Protein AF-A0A6B2GAV0-F1 (afdb_monomer)

Mean predicted aligned error: 5.63 Å

Radius of gyration: 17.46 Å; Cα contacts (8 Å, |Δi|>4): 126; chains: 1; bounding box: 41×34×48 Å

pLDDT: mean 88.47, std 9.04, range [43.38, 97.06]

Sequence (116 aa):
IRLHVSFSNYTSISMPSENIENPYLTRDYSNSPLKRYKRLGSKNYRHIYPPTNVLHVSNISHDMTINDVKDLFTKVARVAVEKVENLRDIKGQVFVVMKSLTEAIYGIMVCVIDFL

Structure (mmCIF, N/CA/C/O backbone):
data_AF-A0A6B2GAV0-F1
#
_entry.id   AF-A0A6B2GAV0-F1
#
loop_
_atom_site.group_PDB
_atom_site.id
_atom_site.type_symbol
_atom_site.label_atom_id
_atom_site.label_alt_id
_atom_site.label_comp_id
_atom_site.label_asym_id
_atom_site.label_entity_id
_atom_site.label_seq_id
_atom_site.pdbx_PDB_ins_code
_atom_site.Cartn_x
_atom_site.Cartn_y
_atom_site.Cartn_z
_atom_site.occupancy
_atom_site.B_iso_or_equiv
_atom_site.auth_seq_id
_atom_site.auth_comp_id
_atom_site.auth_asym_id
_atom_site.auth_atom_id
_atom_site.pdbx_PDB_model_num
ATOM 1 N N . ILE A 1 1 ? -4.447 9.996 -10.179 1.00 57.31 1 ILE A N 1
ATOM 2 C CA . ILE A 1 1 ? -3.420 9.432 -11.090 1.00 57.31 1 ILE A CA 1
ATOM 3 C C . ILE A 1 1 ? -4.133 8.677 -12.197 1.00 57.31 1 ILE A C 1
ATOM 5 O O . ILE A 1 1 ? -5.010 7.884 -11.881 1.00 57.31 1 ILE A O 1
ATOM 9 N N . ARG A 1 2 ? -3.783 8.904 -13.464 1.00 75.19 2 ARG A N 1
ATOM 10 C CA . ARG A 1 2 ? -4.229 8.049 -14.569 1.00 75.19 2 ARG A CA 1
ATOM 11 C C . ARG A 1 2 ? -2.999 7.329 -15.106 1.00 75.19 2 ARG A C 1
ATOM 13 O O . ARG A 1 2 ? -2.156 7.956 -15.734 1.00 75.19 2 ARG A O 1
ATOM 20 N N . LEU A 1 3 ? -2.872 6.046 -14.779 1.00 83.94 3 LEU A N 1
ATOM 21 C CA . LEU A 1 3 ? -1.803 5.194 -15.290 1.00 83.94 3 LEU A CA 1
ATOM 22 C C . LEU A 1 3 ? -2.296 4.544 -16.585 1.00 83.94 3 LEU A C 1
ATOM 24 O O . LEU A 1 3 ? -3.402 4.004 -16.613 1.00 83.94 3 LEU A O 1
ATOM 28 N N . HIS A 1 4 ? -1.499 4.604 -17.646 1.00 93.44 4 HIS A N 1
ATOM 29 C CA . HIS A 1 4 ? -1.755 3.839 -18.861 1.00 93.44 4 HIS A CA 1
ATOM 30 C C . HIS A 1 4 ? -0.885 2.584 -18.836 1.00 93.44 4 HIS A C 1
ATOM 32 O O . HIS A 1 4 ? 0.326 2.681 -18.652 1.00 93.44 4 HIS A O 1
ATOM 38 N N . VAL A 1 5 ? -1.502 1.416 -19.004 1.00 93.19 5 VAL A N 1
ATOM 39 C CA . VAL A 1 5 ? -0.819 0.119 -18.965 1.00 93.19 5 VAL A CA 1
ATOM 40 C C . VAL A 1 5 ? -1.137 -0.629 -20.249 1.00 93.19 5 VAL A C 1
ATOM 42 O O . VAL A 1 5 ? -2.302 -0.781 -20.607 1.00 93.1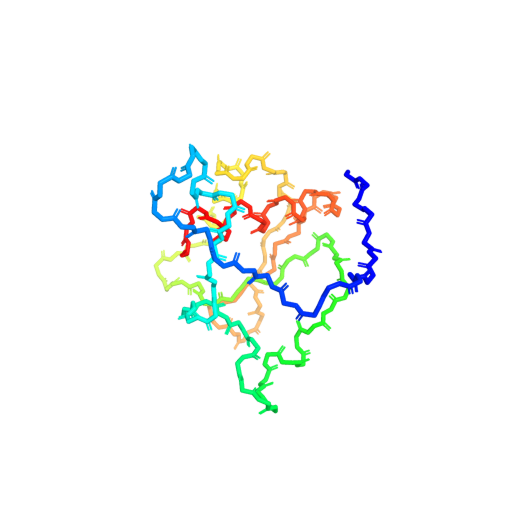9 5 VAL A O 1
ATOM 45 N N . SER A 1 6 ? -0.100 -1.101 -20.932 1.00 96.75 6 SER A N 1
ATOM 46 C CA . SER A 1 6 ? -0.202 -1.903 -22.151 1.00 96.75 6 SER A CA 1
ATOM 47 C C . SER A 1 6 ? 0.856 -2.999 -22.150 1.00 96.75 6 SER A C 1
ATOM 49 O O . SER A 1 6 ? 1.879 -2.883 -21.473 1.00 96.75 6 SER A O 1
ATOM 51 N N . PHE A 1 7 ? 0.625 -4.061 -22.923 1.00 96.94 7 PHE A N 1
ATOM 52 C CA . PHE A 1 7 ? 1.653 -5.073 -23.146 1.00 96.94 7 PHE A CA 1
ATOM 53 C C . PHE A 1 7 ? 2.872 -4.449 -23.832 1.00 96.94 7 PHE A C 1
ATOM 55 O O . PHE A 1 7 ? 2.739 -3.605 -24.719 1.00 96.94 7 PHE A O 1
ATOM 62 N N . SER A 1 8 ? 4.058 -4.858 -23.389 1.00 96.00 8 SER A N 1
ATOM 63 C CA . SER A 1 8 ? 5.316 -4.482 -24.027 1.00 96.00 8 SER A CA 1
ATOM 64 C C . SER A 1 8 ? 5.507 -5.282 -25.314 1.00 96.00 8 SER A C 1
ATOM 66 O O . SER A 1 8 ? 5.169 -6.463 -25.364 1.00 96.00 8 SER A O 1
ATOM 68 N N . ASN A 1 9 ? 6.123 -4.662 -26.321 1.00 97.06 9 ASN A N 1
ATOM 69 C CA . ASN A 1 9 ? 6.604 -5.368 -27.513 1.00 97.06 9 ASN A CA 1
ATOM 70 C C . ASN A 1 9 ? 7.915 -6.137 -27.254 1.00 97.06 9 ASN A C 1
ATOM 72 O O . ASN A 1 9 ? 8.328 -6.946 -28.078 1.00 97.06 9 ASN A O 1
ATOM 76 N N . TYR A 1 10 ? 8.576 -5.885 -26.119 1.00 95.75 10 TYR A N 1
ATOM 77 C CA . TYR A 1 10 ? 9.815 -6.542 -25.705 1.00 95.75 10 TYR A CA 1
ATOM 78 C C . TYR A 1 10 ? 9.540 -7.578 -24.616 1.00 95.75 10 TYR A C 1
ATOM 80 O O . TYR A 1 10 ? 8.829 -7.294 -23.650 1.00 95.75 10 TYR A O 1
ATOM 88 N N . THR A 1 11 ? 10.152 -8.755 -24.741 1.00 95.62 11 THR A N 1
ATOM 89 C CA . THR A 1 11 ? 9.984 -9.881 -23.807 1.00 95.62 11 THR A CA 1
ATOM 90 C C . THR A 1 11 ? 10.894 -9.809 -22.580 1.00 95.62 11 THR A C 1
ATOM 92 O O . THR A 1 11 ? 10.657 -10.521 -21.607 1.00 95.62 11 THR A O 1
ATOM 95 N N . SER A 1 12 ? 11.937 -8.975 -22.608 1.00 93.56 12 SER A N 1
ATOM 96 C CA . SER A 1 12 ? 12.917 -8.828 -21.526 1.00 93.56 12 SER A CA 1
ATOM 97 C C . SER A 1 12 ? 13.449 -7.399 -21.428 1.00 93.56 12 SER A C 1
ATOM 99 O O . SER A 1 12 ? 13.469 -6.668 -22.416 1.00 93.56 12 SER A O 1
ATOM 101 N N . ILE A 1 13 ? 13.918 -7.027 -20.236 1.00 92.50 13 ILE A N 1
ATOM 102 C CA . ILE A 1 13 ? 14.603 -5.759 -19.958 1.00 92.50 13 ILE A CA 1
ATOM 103 C C . ILE A 1 13 ? 16.076 -6.085 -19.693 1.00 92.50 13 ILE A C 1
ATOM 105 O O . ILE A 1 13 ? 16.369 -6.918 -18.837 1.00 92.50 13 ILE A O 1
ATOM 109 N N . SER A 1 14 ? 16.991 -5.460 -20.434 1.00 90.62 14 SER A N 1
ATOM 110 C CA . SER A 1 14 ? 18.436 -5.653 -20.258 1.00 90.62 14 SER A CA 1
ATOM 111 C C . SER A 1 14 ? 18.972 -4.783 -19.127 1.00 90.62 14 SER A C 1
ATOM 113 O O . SER A 1 14 ? 18.565 -3.630 -18.985 1.00 90.62 14 SER A O 1
ATOM 115 N N . MET A 1 15 ? 19.919 -5.314 -18.352 1.00 90.94 15 MET A N 1
ATOM 116 C CA . MET A 1 15 ? 20.601 -4.522 -17.331 1.00 90.94 15 MET A CA 1
ATOM 117 C C . MET A 1 15 ? 21.589 -3.537 -17.975 1.00 90.94 15 MET A C 1
ATOM 119 O O . MET A 1 15 ? 22.268 -3.903 -18.940 1.00 90.94 15 MET A O 1
ATOM 123 N N . PRO A 1 16 ? 21.677 -2.298 -17.462 1.00 88.38 16 PRO A N 1
ATOM 124 C CA . PRO A 1 16 ? 22.631 -1.311 -17.939 1.00 88.38 16 PRO A CA 1
ATOM 125 C C . PRO A 1 16 ? 24.067 -1.781 -17.693 1.00 88.38 16 PRO A C 1
ATOM 127 O O . PRO A 1 16 ? 24.362 -2.428 -16.689 1.00 88.38 16 PRO A O 1
ATOM 130 N N . SER A 1 17 ? 24.972 -1.421 -18.602 1.00 84.00 17 SER A N 1
ATOM 131 C CA . SER A 1 17 ? 26.412 -1.540 -18.367 1.00 84.00 17 SER A CA 1
ATOM 132 C C . SER A 1 17 ? 26.856 -0.568 -17.267 1.00 84.00 17 SER A C 1
ATOM 134 O O . SER A 1 17 ? 26.228 0.472 -17.069 1.00 84.00 17 SER A O 1
ATOM 136 N N . GLU A 1 18 ? 27.964 -0.868 -16.586 1.00 77.31 18 GLU A N 1
ATOM 137 C CA . GLU A 1 18 ? 28.449 -0.096 -15.424 1.00 77.31 18 GLU A CA 1
ATOM 138 C C . GLU A 1 18 ? 28.742 1.391 -15.724 1.00 77.31 18 GLU A C 1
ATOM 140 O O . GLU A 1 18 ? 28.717 2.215 -14.817 1.00 77.31 18 GLU A O 1
ATOM 145 N N . ASN A 1 19 ? 28.944 1.757 -16.996 1.00 77.25 19 ASN A N 1
ATOM 146 C CA . ASN A 1 19 ? 29.358 3.099 -17.430 1.00 77.25 19 ASN A CA 1
ATOM 147 C C . ASN A 1 19 ? 28.209 4.016 -17.907 1.00 77.25 19 ASN A C 1
ATOM 149 O O . ASN A 1 19 ? 28.453 4.963 -18.652 1.00 77.25 19 ASN A O 1
ATOM 153 N N . ILE A 1 20 ? 26.953 3.734 -17.552 1.00 83.62 20 ILE A N 1
ATOM 154 C CA . ILE A 1 20 ? 25.803 4.561 -17.963 1.00 83.62 20 ILE A CA 1
ATOM 155 C C . ILE A 1 20 ? 25.534 5.647 -16.915 1.00 83.62 20 ILE A C 1
ATOM 157 O O . ILE A 1 20 ? 25.543 5.362 -15.725 1.00 83.62 20 ILE A O 1
ATOM 161 N N . GLU A 1 21 ? 25.223 6.875 -17.348 1.00 78.50 21 GLU A N 1
ATOM 162 C CA . GLU A 1 21 ? 24.984 8.035 -16.463 1.00 78.50 21 GLU A CA 1
ATOM 163 C C . GLU A 1 21 ? 23.827 7.847 -15.460 1.00 78.50 21 GLU A C 1
ATOM 165 O O . GLU A 1 21 ? 23.764 8.540 -14.449 1.00 78.50 21 GLU A O 1
ATOM 170 N N . ASN A 1 22 ? 22.912 6.901 -15.703 1.00 81.06 22 ASN A N 1
ATOM 171 C CA . ASN A 1 22 ? 21.705 6.700 -14.897 1.00 81.06 22 ASN A CA 1
ATOM 172 C C . ASN A 1 22 ? 21.442 5.216 -14.565 1.00 81.06 22 ASN A C 1
ATOM 174 O O . ASN A 1 22 ? 20.407 4.665 -14.959 1.00 81.06 22 ASN A O 1
ATOM 178 N N . PRO A 1 23 ? 22.335 4.544 -13.814 1.00 80.38 23 PRO A N 1
ATOM 179 C CA . PRO A 1 23 ? 22.213 3.111 -13.533 1.00 80.38 23 PRO A CA 1
ATOM 180 C C . PRO A 1 23 ? 20.992 2.778 -12.656 1.00 80.38 23 PRO A C 1
ATOM 182 O O . PRO A 1 23 ? 20.532 1.643 -12.634 1.00 80.38 23 PRO A O 1
ATOM 185 N N . TYR A 1 24 ? 20.420 3.769 -11.964 1.00 83.75 24 TYR A N 1
ATOM 186 C CA . TYR A 1 24 ? 19.270 3.614 -11.067 1.00 83.75 24 TYR A CA 1
ATOM 187 C C . TYR A 1 24 ? 17.915 3.497 -11.786 1.00 83.75 24 TYR A C 1
ATOM 189 O O . TYR A 1 24 ? 16.928 3.125 -11.151 1.00 83.75 24 TYR A O 1
ATOM 197 N N . LEU A 1 25 ? 17.842 3.797 -13.091 1.00 89.00 25 LEU A N 1
ATOM 198 C CA . LEU A 1 25 ? 16.593 3.714 -13.863 1.00 89.00 25 LEU A CA 1
ATOM 199 C C . LEU A 1 25 ? 16.175 2.273 -14.180 1.00 89.00 25 LEU A C 1
ATOM 201 O O . LEU A 1 25 ? 15.013 2.025 -14.492 1.00 89.00 25 LEU A O 1
ATOM 205 N N . THR A 1 26 ? 17.107 1.321 -14.094 1.00 90.75 26 THR A N 1
ATOM 206 C CA . THR A 1 26 ? 16.828 -0.108 -14.258 1.00 90.75 26 THR A CA 1
ATOM 207 C C . THR A 1 26 ? 17.262 -0.842 -13.003 1.00 90.75 26 THR A C 1
ATOM 209 O O . THR A 1 26 ? 18.416 -0.759 -12.594 1.00 90.75 26 THR A O 1
ATOM 212 N N . ARG A 1 27 ? 16.341 -1.581 -12.385 1.00 88.88 27 ARG A N 1
ATOM 213 C CA . ARG A 1 27 ? 16.621 -2.318 -11.153 1.00 88.88 27 ARG A CA 1
ATOM 214 C C . ARG A 1 27 ? 16.060 -3.730 -11.239 1.00 88.88 27 ARG A C 1
ATOM 216 O O . ARG A 1 27 ? 14.889 -3.912 -11.568 1.00 88.88 27 ARG A O 1
ATOM 223 N N . ASP A 1 28 ? 16.891 -4.715 -10.909 1.00 89.88 28 ASP A N 1
ATOM 224 C CA . ASP A 1 28 ? 16.476 -6.114 -10.832 1.00 89.88 28 ASP A CA 1
ATOM 225 C C . ASP A 1 28 ? 15.894 -6.435 -9.447 1.00 89.88 28 ASP A C 1
ATOM 227 O O . ASP A 1 28 ? 16.578 -6.371 -8.427 1.00 89.88 28 ASP A O 1
ATOM 231 N N . TYR A 1 29 ? 14.613 -6.805 -9.422 1.00 90.06 29 TYR A N 1
ATOM 23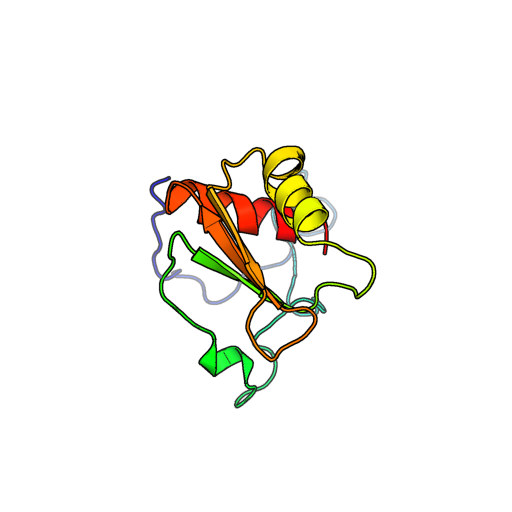2 C CA . TYR A 1 29 ? 13.899 -7.246 -8.220 1.00 90.06 29 TYR A CA 1
ATOM 233 C C . TYR A 1 29 ? 13.587 -8.752 -8.230 1.00 90.06 29 TYR A C 1
ATOM 235 O O . TYR A 1 29 ? 12.830 -9.232 -7.381 1.00 90.06 29 TYR A O 1
ATOM 243 N N . SER A 1 30 ? 14.151 -9.527 -9.164 1.00 89.38 30 SER A N 1
ATOM 244 C CA . SER A 1 30 ? 13.860 -10.960 -9.339 1.00 89.38 30 SER A CA 1
ATOM 245 C C . SER A 1 30 ? 14.134 -11.780 -8.077 1.00 89.38 30 SER A C 1
ATOM 247 O O . SER A 1 30 ? 13.387 -12.718 -7.774 1.00 89.38 30 SER A O 1
ATOM 249 N N . ASN A 1 31 ? 15.148 -11.372 -7.309 1.00 88.50 31 ASN A N 1
ATOM 250 C CA . ASN A 1 31 ? 15.565 -11.994 -6.052 1.00 88.50 31 ASN A CA 1
ATOM 251 C C . ASN A 1 31 ? 15.051 -11.273 -4.795 1.00 88.50 31 ASN A C 1
ATOM 253 O O . ASN A 1 31 ? 15.454 -11.633 -3.691 1.00 88.50 31 ASN A O 1
ATOM 257 N N . SER A 1 32 ? 14.158 -10.286 -4.934 1.00 88.81 32 SER A N 1
ATOM 258 C CA . SER A 1 32 ? 13.639 -9.543 -3.782 1.00 88.81 32 SER A CA 1
ATOM 259 C C . SER A 1 32 ? 12.949 -10.481 -2.775 1.00 88.81 32 SER A C 1
ATOM 261 O O . SER A 1 32 ? 12.067 -11.259 -3.169 1.00 88.81 32 SER A O 1
ATOM 263 N N . PRO A 1 33 ? 13.287 -10.397 -1.471 1.00 84.62 33 PRO A N 1
ATOM 264 C CA . PRO A 1 33 ? 12.615 -11.177 -0.431 1.00 84.62 33 PRO A CA 1
ATOM 265 C C . PRO A 1 33 ? 11.145 -10.766 -0.260 1.00 84.62 33 PRO A C 1
ATOM 267 O O . PRO A 1 33 ? 10.338 -11.558 0.222 1.00 84.62 33 PRO A O 1
ATOM 270 N N . LEU A 1 34 ? 10.773 -9.568 -0.724 1.00 84.94 34 LEU A N 1
ATOM 271 C CA . LEU A 1 34 ? 9.421 -9.013 -0.630 1.00 84.94 34 LEU A CA 1
ATOM 272 C C . LEU A 1 34 ? 8.479 -9.503 -1.749 1.00 84.94 34 LEU A C 1
ATOM 274 O O . LEU A 1 34 ? 7.299 -9.146 -1.786 1.00 84.94 34 LEU A O 1
ATOM 278 N N . LYS A 1 35 ? 8.953 -10.350 -2.676 1.00 86.31 35 LYS A N 1
ATOM 279 C CA . LYS A 1 35 ? 8.130 -10.888 -3.770 1.00 86.31 35 LYS A CA 1
ATOM 280 C C . LYS A 1 35 ? 7.021 -11.806 -3.238 1.00 86.31 35 LYS A C 1
ATOM 282 O O . LYS A 1 35 ? 7.257 -12.964 -2.893 1.00 86.31 35 LYS A O 1
ATOM 287 N N . ARG A 1 36 ? 5.767 -11.338 -3.276 1.00 87.06 36 ARG A N 1
ATOM 288 C CA . ARG A 1 36 ? 4.606 -12.079 -2.736 1.00 87.06 36 ARG A CA 1
ATOM 289 C C . ARG A 1 36 ? 4.168 -13.291 -3.574 1.00 87.06 36 ARG A C 1
ATOM 291 O O . ARG A 1 36 ? 3.552 -14.202 -3.032 1.00 87.06 36 ARG A O 1
ATOM 298 N N . TYR A 1 37 ? 4.523 -13.368 -4.858 1.00 87.25 37 TYR A N 1
ATOM 299 C CA . TYR A 1 37 ? 4.012 -14.394 -5.788 1.00 87.25 37 TYR A CA 1
ATOM 300 C C . TYR A 1 37 ? 5.097 -15.347 -6.317 1.00 87.25 37 TYR A C 1
ATOM 302 O O . TYR A 1 37 ? 5.100 -15.718 -7.486 1.00 87.25 37 TYR A O 1
ATOM 310 N N . LYS A 1 38 ? 6.053 -15.750 -5.468 1.00 84.44 38 LYS A N 1
ATOM 311 C CA . LYS A 1 38 ? 7.170 -16.629 -5.874 1.00 84.44 38 LYS A CA 1
ATOM 312 C C . LYS A 1 38 ? 6.769 -18.098 -6.070 1.00 84.44 38 LYS A C 1
ATOM 314 O O . LYS A 1 38 ? 7.324 -18.765 -6.934 1.00 84.44 38 LYS A O 1
ATOM 319 N N . ARG A 1 39 ? 5.843 -18.617 -5.256 1.00 85.31 39 ARG A N 1
ATOM 320 C CA . ARG A 1 39 ? 5.463 -20.042 -5.241 1.00 85.31 39 ARG A CA 1
ATOM 321 C C . ARG A 1 39 ? 4.045 -20.228 -5.771 1.00 85.31 39 ARG A C 1
ATOM 323 O O . ARG A 1 39 ? 3.105 -19.704 -5.165 1.00 85.31 39 ARG A O 1
ATOM 330 N N . LEU A 1 40 ? 3.897 -20.976 -6.865 1.00 84.50 40 LEU A N 1
ATOM 331 C CA . LEU A 1 40 ? 2.590 -21.396 -7.383 1.00 84.50 40 LEU A CA 1
ATOM 332 C C . LEU A 1 40 ? 1.789 -22.103 -6.278 1.00 84.50 40 LEU A C 1
ATOM 334 O O . LEU A 1 40 ? 2.355 -22.823 -5.457 1.00 84.50 40 LEU A O 1
ATOM 338 N N . GLY A 1 41 ? 0.485 -21.836 -6.206 1.00 84.25 41 GLY A N 1
ATOM 339 C CA . GLY A 1 41 ? -0.395 -22.395 -5.171 1.00 84.25 41 GLY A CA 1
ATOM 340 C C . GLY A 1 41 ? -0.229 -21.795 -3.765 1.00 84.25 41 GLY A C 1
ATOM 341 O O . GLY A 1 41 ? -0.953 -22.191 -2.851 1.00 84.25 41 GLY A O 1
ATOM 342 N N . SER A 1 42 ? 0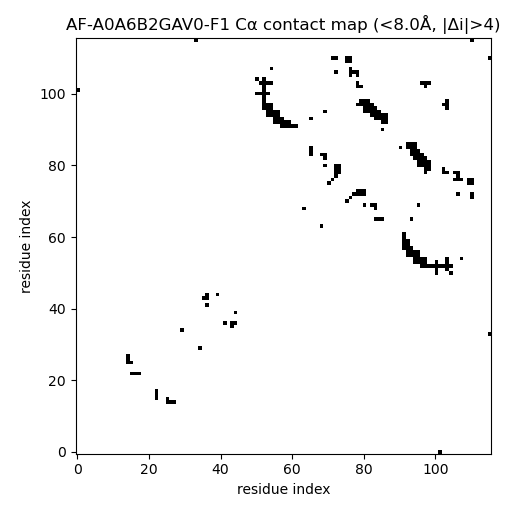.675 -20.826 -3.560 1.00 89.50 42 SER A N 1
ATOM 343 C CA . SER A 1 42 ? 0.759 -20.111 -2.279 1.00 89.50 42 SER A CA 1
ATOM 344 C C . SER A 1 42 ? -0.536 -19.351 -1.971 1.00 89.50 42 SER A C 1
ATOM 346 O O . SER A 1 42 ? -1.204 -18.832 -2.868 1.00 89.50 42 SER A O 1
ATOM 348 N N . LYS A 1 43 ? -0.872 -19.234 -0.678 1.00 87.06 43 LYS A N 1
ATOM 349 C CA . LYS A 1 43 ? -2.083 -18.528 -0.217 1.00 87.06 43 LYS A CA 1
ATOM 350 C C . LYS A 1 43 ? -2.156 -17.079 -0.715 1.00 87.06 43 LYS A C 1
ATOM 352 O O . LYS A 1 43 ? -3.254 -16.575 -0.901 1.00 87.06 43 LYS A O 1
ATOM 357 N N . ASN A 1 44 ? -1.016 -16.452 -1.014 1.00 86.81 44 ASN A N 1
ATOM 358 C CA . ASN A 1 44 ? -0.946 -15.087 -1.535 1.00 86.81 44 ASN A CA 1
ATOM 359 C C . ASN A 1 44 ? -1.741 -14.903 -2.834 1.00 86.81 44 ASN A C 1
ATOM 361 O O . ASN A 1 44 ? -2.351 -13.856 -3.007 1.00 86.81 44 ASN A O 1
ATOM 365 N N . TYR A 1 45 ? -1.816 -15.917 -3.707 1.00 88.75 45 TYR A N 1
ATOM 366 C CA . TYR A 1 45 ? -2.620 -15.842 -4.937 1.00 88.75 45 TYR A CA 1
ATOM 367 C C . TYR A 1 45 ? -4.123 -15.701 -4.673 1.00 88.75 45 TYR A C 1
ATOM 369 O O . TYR A 1 45 ? -4.845 -15.187 -5.518 1.00 88.75 45 TYR A O 1
ATOM 377 N N . ARG A 1 46 ? -4.599 -16.120 -3.494 1.00 88.56 46 ARG A N 1
ATOM 378 C CA . ARG A 1 46 ? -5.994 -15.919 -3.078 1.00 88.56 46 ARG A CA 1
ATOM 379 C C . ARG A 1 46 ? -6.255 -14.498 -2.579 1.00 88.56 46 ARG A C 1
ATOM 381 O O . ARG A 1 46 ? -7.409 -14.150 -2.378 1.00 88.56 46 ARG A O 1
ATOM 388 N N . HIS A 1 47 ? -5.206 -13.700 -2.369 1.00 87.50 47 HIS A N 1
ATOM 389 C CA . HIS A 1 47 ? -5.284 -12.339 -1.838 1.00 87.50 47 HIS A CA 1
ATOM 390 C C . HIS A 1 47 ? -5.073 -11.268 -2.926 1.00 87.50 47 HIS A C 1
ATOM 392 O O . HIS A 1 47 ? -4.621 -10.161 -2.633 1.00 87.50 47 HIS A O 1
ATOM 398 N N . ILE A 1 48 ? -5.362 -11.603 -4.188 1.00 90.50 48 ILE A N 1
ATOM 399 C CA . ILE A 1 48 ? -5.369 -10.652 -5.304 1.00 90.50 48 ILE A CA 1
ATOM 400 C C . ILE A 1 48 ? -6.788 -10.096 -5.421 1.00 90.50 48 ILE A C 1
ATOM 402 O O . ILE A 1 48 ? -7.709 -10.813 -5.807 1.00 90.50 48 ILE A O 1
ATOM 406 N N . TYR A 1 49 ? -6.948 -8.819 -5.088 1.00 91.81 49 TYR A N 1
ATOM 407 C CA . TYR A 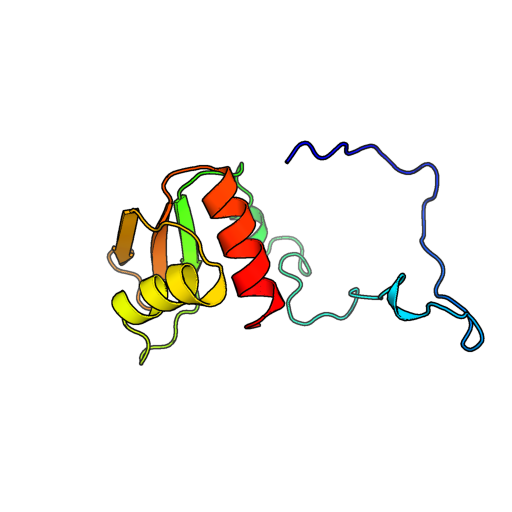1 49 ? -8.234 -8.124 -5.083 1.00 91.81 49 TYR A CA 1
ATOM 408 C C . TYR A 1 49 ? -8.163 -6.851 -5.928 1.00 91.81 49 TYR A C 1
ATOM 410 O O . TYR A 1 49 ? -7.073 -6.292 -6.094 1.00 91.81 49 TYR A O 1
ATOM 418 N N . PRO A 1 50 ? -9.303 -6.365 -6.454 1.00 94.06 50 PRO A N 1
ATOM 419 C CA . PRO A 1 50 ? -9.348 -5.032 -7.036 1.00 94.06 50 PRO A CA 1
ATOM 420 C C . PRO A 1 50 ? -8.918 -3.985 -5.993 1.00 94.06 50 PRO A C 1
ATOM 422 O O . PRO A 1 50 ? -9.186 -4.170 -4.803 1.00 94.06 50 PRO A O 1
ATOM 425 N N . PRO A 1 51 ? -8.274 -2.881 -6.408 1.00 93.56 51 PRO A N 1
ATOM 426 C CA . PRO A 1 51 ? -7.973 -1.778 -5.506 1.00 93.56 51 PRO A CA 1
ATOM 427 C C . PRO A 1 51 ? -9.242 -1.244 -4.829 1.00 93.56 51 PRO A C 1
ATOM 429 O O . PRO A 1 51 ? -10.248 -0.994 -5.494 1.00 93.56 51 PRO A O 1
ATOM 432 N N . THR A 1 52 ? -9.187 -1.038 -3.516 1.00 96.31 52 THR A N 1
ATOM 433 C CA . THR A 1 52 ? -10.272 -0.441 -2.724 1.00 96.31 52 THR A CA 1
ATOM 434 C C . THR A 1 52 ? -9.712 0.658 -1.823 1.00 96.31 52 THR A C 1
ATOM 436 O O . THR A 1 52 ? -8.498 0.797 -1.671 1.00 96.31 52 THR A O 1
ATOM 439 N N . ASN A 1 53 ? -10.589 1.447 -1.201 1.00 96.62 53 ASN A N 1
ATOM 440 C CA . ASN A 1 53 ? -10.187 2.392 -0.158 1.00 96.62 53 ASN A CA 1
ATOM 441 C C .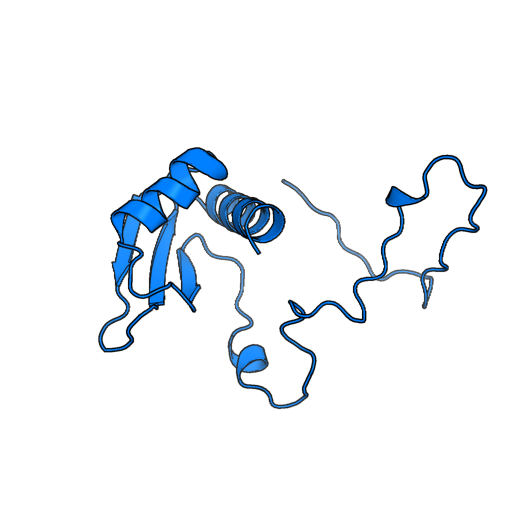 ASN A 1 53 ? -9.923 1.716 1.206 1.00 96.62 53 ASN A C 1
ATOM 443 O O . ASN A 1 53 ? -9.643 2.413 2.177 1.00 96.62 53 ASN A O 1
ATOM 447 N N . VAL A 1 54 ? -10.022 0.385 1.297 1.00 96.38 54 VAL A N 1
ATOM 448 C CA . VAL A 1 54 ? -9.808 -0.385 2.528 1.00 96.38 54 VAL A CA 1
ATOM 449 C C . VAL A 1 54 ? -8.603 -1.298 2.346 1.00 96.38 54 VAL A C 1
ATOM 451 O O . VAL A 1 54 ? -8.629 -2.249 1.567 1.00 96.38 54 VAL A O 1
ATOM 454 N N . LEU A 1 55 ? -7.543 -1.038 3.100 1.00 95.38 55 LEU A N 1
ATOM 455 C CA . LEU A 1 55 ? -6.332 -1.846 3.075 1.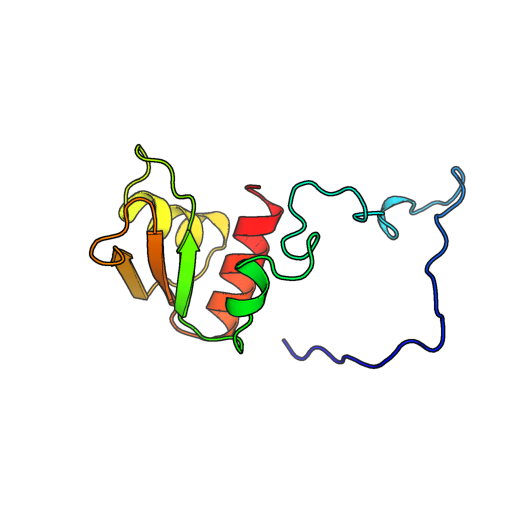00 95.38 55 LEU A CA 1
ATOM 456 C C . LEU A 1 55 ? -6.395 -2.919 4.156 1.00 95.38 55 LEU A C 1
ATOM 458 O O . LEU A 1 55 ? -6.613 -2.617 5.327 1.00 95.38 55 LEU A O 1
ATOM 462 N N . HIS A 1 56 ? -6.140 -4.167 3.775 1.00 93.50 56 HIS A N 1
ATOM 463 C CA . HIS A 1 56 ? -5.799 -5.219 4.728 1.00 93.50 56 HIS A CA 1
ATOM 464 C C . HIS A 1 56 ? -4.294 -5.190 4.978 1.00 93.50 56 HIS A C 1
ATOM 466 O O . HIS A 1 56 ? -3.503 -5.426 4.062 1.00 93.50 56 HIS A O 1
ATOM 472 N N . VAL A 1 57 ? -3.901 -4.890 6.214 1.00 91.75 57 VAL A N 1
ATOM 473 C CA . VAL A 1 57 ? -2.499 -4.860 6.636 1.00 91.75 57 VAL A CA 1
ATOM 474 C C . VAL A 1 57 ? -2.265 -6.032 7.577 1.00 91.75 57 VAL A C 1
ATOM 476 O O . VAL A 1 57 ? -2.966 -6.204 8.573 1.00 91.75 57 VAL A O 1
ATOM 479 N N . SER A 1 58 ? -1.287 -6.863 7.234 1.00 89.69 58 SER A N 1
ATOM 480 C CA . SER A 1 58 ? -0.917 -8.072 7.971 1.00 89.69 58 SER A CA 1
ATOM 481 C C . SER A 1 58 ? 0.551 -8.035 8.365 1.00 89.69 58 SER A C 1
ATOM 483 O O . SER A 1 58 ? 1.311 -7.279 7.766 1.00 89.69 58 SER A O 1
ATOM 485 N N . ASN A 1 59 ? 0.962 -8.934 9.263 1.00 87.75 59 ASN A N 1
ATOM 486 C CA . ASN A 1 59 ? 2.335 -9.003 9.773 1.00 87.75 59 ASN A CA 1
ATOM 487 C C . ASN A 1 59 ? 2.704 -7.771 10.618 1.00 87.75 59 ASN A C 1
ATOM 489 O O . ASN A 1 59 ? 3.844 -7.316 10.602 1.00 87.75 59 ASN A O 1
ATOM 493 N N . ILE A 1 60 ? 1.715 -7.233 11.337 1.00 88.81 60 ILE A N 1
ATOM 494 C CA . ILE A 1 60 ? 1.915 -6.163 12.313 1.00 88.81 60 ILE A CA 1
ATOM 495 C C . ILE A 1 60 ? 2.539 -6.776 13.564 1.00 88.81 60 ILE A C 1
ATOM 497 O O . ILE A 1 60 ? 2.045 -7.785 14.078 1.00 88.81 60 ILE A O 1
ATOM 501 N N . SER A 1 61 ? 3.629 -6.168 14.025 1.00 88.56 61 SER A N 1
ATOM 502 C CA . SER A 1 61 ? 4.347 -6.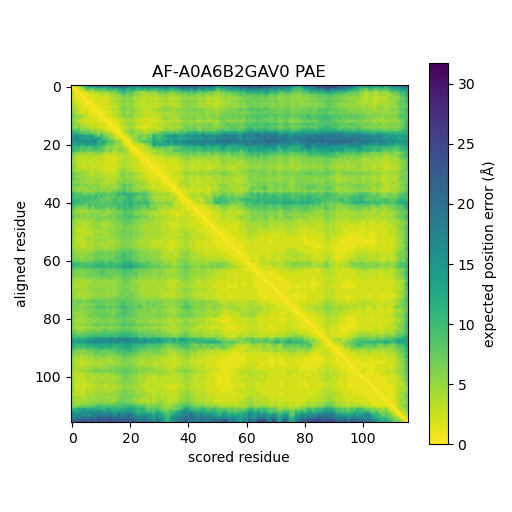610 15.215 1.00 88.56 61 SER A CA 1
ATOM 503 C C . SER A 1 61 ? 3.490 -6.458 16.479 1.00 88.56 61 SER A C 1
ATOM 505 O O . SER A 1 61 ? 2.586 -5.628 16.542 1.00 88.56 61 SER A O 1
ATOM 507 N N . HIS A 1 62 ? 3.743 -7.290 17.490 1.00 85.62 62 HIS A N 1
ATOM 508 C CA . HIS A 1 62 ? 2.921 -7.352 18.706 1.00 85.62 62 HIS A CA 1
ATOM 509 C C . HIS A 1 62 ? 3.009 -6.102 19.592 1.00 85.62 62 HIS A C 1
ATOM 511 O O . HIS A 1 62 ? 2.114 -5.868 20.400 1.00 85.62 62 HIS A O 1
ATOM 517 N N . ASP A 1 63 ? 4.081 -5.333 19.451 1.00 89.31 63 ASP A N 1
ATOM 518 C CA . ASP A 1 63 ? 4.333 -4.054 20.113 1.00 89.31 63 ASP A CA 1
ATOM 519 C C . ASP A 1 63 ? 3.656 -2.869 19.409 1.00 89.31 63 ASP A C 1
ATOM 521 O O . ASP A 1 63 ? 3.471 -1.822 20.024 1.00 89.31 63 ASP A O 1
ATOM 525 N N . MET A 1 64 ? 3.244 -3.032 18.149 1.00 90.31 64 MET A N 1
ATOM 526 C CA . MET A 1 64 ? 2.615 -1.972 17.371 1.00 90.31 64 MET A CA 1
ATOM 527 C C . MET A 1 64 ? 1.110 -1.905 17.653 1.00 90.31 64 MET A C 1
ATOM 529 O O . MET A 1 64 ? 0.364 -2.870 17.465 1.00 90.31 64 MET A O 1
ATOM 533 N N . THR A 1 65 ? 0.642 -0.737 18.082 1.00 92.12 65 THR A N 1
ATOM 534 C CA . THR A 1 65 ? -0.770 -0.479 18.369 1.00 92.12 65 THR A CA 1
ATOM 535 C C . THR A 1 65 ? -1.533 -0.017 17.124 1.00 92.12 65 THR A C 1
ATOM 537 O O . THR A 1 65 ? -0.961 0.388 16.112 1.00 92.12 65 THR A O 1
ATOM 540 N N . ILE A 1 66 ? -2.869 -0.007 17.206 1.00 91.38 66 ILE A N 1
ATOM 541 C CA . ILE A 1 66 ? -3.729 0.584 16.165 1.00 91.38 66 ILE A CA 1
ATOM 542 C C . ILE A 1 66 ? -3.365 2.055 15.898 1.00 91.38 66 ILE A C 1
ATOM 544 O O . ILE A 1 66 ? -3.398 2.502 14.749 1.00 91.38 66 ILE A O 1
ATOM 548 N N . ASN A 1 67 ? -3.026 2.805 16.949 1.00 93.62 67 ASN A N 1
ATOM 549 C CA . ASN A 1 67 ? -2.652 4.208 16.811 1.00 93.62 67 ASN A CA 1
ATOM 550 C C . ASN A 1 67 ? -1.320 4.353 16.081 1.00 93.62 67 ASN A C 1
ATOM 552 O O . ASN A 1 67 ? -1.218 5.224 15.226 1.00 93.62 67 ASN A O 1
ATOM 556 N N . ASP A 1 68 ? -0.358 3.462 16.323 1.00 92.88 68 ASP A N 1
ATOM 557 C CA . ASP A 1 68 ? 0.914 3.467 15.594 1.00 92.88 68 ASP A CA 1
ATOM 558 C C . ASP A 1 68 ? 0.701 3.181 14.105 1.00 92.88 68 ASP A C 1
ATOM 560 O O . ASP A 1 68 ? 1.319 3.814 13.252 1.00 92.88 68 ASP A O 1
ATOM 564 N N . VAL A 1 69 ? -0.224 2.275 13.762 1.00 92.69 69 VAL A N 1
ATOM 565 C CA . VAL A 1 69 ? -0.586 2.017 12.357 1.00 92.69 69 VAL A CA 1
ATOM 566 C C . VAL A 1 69 ? -1.225 3.257 11.738 1.00 92.69 69 VAL A C 1
ATOM 568 O O . VAL A 1 69 ? -0.868 3.656 10.630 1.00 92.69 69 VAL A O 1
ATOM 571 N N . LYS A 1 70 ? -2.154 3.901 12.449 1.00 94.31 70 LYS A N 1
ATOM 572 C CA . LYS A 1 70 ? -2.772 5.148 11.984 1.00 94.31 70 LYS A CA 1
ATOM 573 C C . LYS A 1 70 ? -1.727 6.249 11.785 1.00 94.31 70 LYS A C 1
ATOM 575 O O . LYS A 1 70 ? -1.767 6.955 10.777 1.00 94.31 70 LYS A O 1
ATOM 580 N N . ASP A 1 71 ? -0.792 6.379 12.715 1.00 93.00 71 ASP A N 1
ATOM 581 C CA . ASP A 1 71 ? 0.312 7.330 12.665 1.00 93.00 71 ASP A CA 1
ATOM 582 C C . ASP A 1 71 ? 1.257 7.049 11.500 1.00 93.00 71 ASP A C 1
ATOM 584 O O . ASP A 1 71 ? 1.654 7.986 10.816 1.00 93.00 71 ASP A O 1
ATOM 588 N N . LEU A 1 72 ? 1.559 5.783 11.204 1.00 91.31 72 LEU A N 1
ATOM 589 C CA . LEU A 1 72 ? 2.362 5.412 10.042 1.00 91.31 72 LEU A CA 1
ATOM 590 C C . LEU A 1 72 ? 1.732 5.962 8.752 1.00 91.31 72 LEU A C 1
ATOM 592 O O . LEU A 1 72 ? 2.375 6.706 8.015 1.00 91.31 72 LEU A O 1
ATOM 596 N N . PHE A 1 73 ? 0.454 5.680 8.502 1.00 93.25 73 PHE A N 1
ATOM 597 C CA . PHE A 1 73 ? -0.212 6.164 7.288 1.00 93.25 73 PHE A CA 1
ATOM 598 C C . PHE A 1 73 ? -0.390 7.692 7.272 1.00 93.25 73 PHE A C 1
ATOM 600 O O . PHE A 1 73 ? -0.182 8.332 6.241 1.00 93.25 73 PHE A O 1
ATOM 607 N N . THR A 1 74 ? -0.727 8.310 8.404 1.00 94.38 74 THR A N 1
ATOM 608 C CA . THR A 1 74 ? -0.973 9.763 8.450 1.00 94.38 74 THR A CA 1
ATOM 609 C C . THR A 1 74 ? 0.303 10.603 8.441 1.00 94.38 74 THR A C 1
ATOM 611 O O . THR A 1 74 ? 0.306 11.679 7.849 1.00 94.38 74 THR A O 1
ATOM 614 N N . LYS A 1 75 ? 1.394 10.140 9.062 1.00 91.00 75 LYS A N 1
ATOM 615 C CA . LYS A 1 75 ? 2.642 10.909 9.202 1.00 91.00 75 LYS A CA 1
ATOM 616 C C . LYS A 1 75 ? 3.645 10.597 8.099 1.00 91.00 75 LYS A C 1
ATOM 618 O O . LYS A 1 75 ? 4.251 11.526 7.568 1.00 91.00 75 LYS A O 1
ATOM 623 N N . VAL A 1 76 ? 3.808 9.319 7.745 1.00 87.50 76 VAL A N 1
ATOM 624 C CA . VAL A 1 76 ? 4.759 8.898 6.704 1.00 87.50 76 VAL A CA 1
ATOM 625 C C . VAL A 1 76 ? 4.144 9.094 5.330 1.00 87.50 76 VAL A C 1
ATOM 627 O O . VAL A 1 76 ? 4.634 9.897 4.542 1.00 87.50 76 VAL A O 1
ATOM 630 N N . ALA A 1 77 ? 3.033 8.408 5.059 1.00 86.12 77 ALA A N 1
ATOM 631 C CA . ALA A 1 77 ? 2.396 8.488 3.750 1.00 86.12 77 ALA A CA 1
ATOM 632 C C . ALA A 1 77 ? 1.616 9.792 3.530 1.00 86.12 77 ALA A C 1
ATOM 634 O O . ALA A 1 77 ? 1.253 10.093 2.396 1.00 86.12 77 ALA A O 1
ATOM 635 N N . ARG A 1 78 ? 1.399 10.583 4.592 1.00 91.38 78 ARG A N 1
ATOM 636 C CA . ARG A 1 78 ? 0.660 11.856 4.557 1.00 91.38 78 ARG A CA 1
ATOM 637 C C . ARG A 1 78 ? -0.749 11.702 3.978 1.00 91.38 78 ARG A C 1
ATOM 639 O O . ARG A 1 78 ? -1.240 12.608 3.309 1.00 91.38 78 ARG A O 1
ATOM 646 N N . VAL A 1 79 ? -1.388 10.563 4.263 1.00 93.75 79 VAL A N 1
ATOM 647 C CA . VAL A 1 79 ? -2.745 10.239 3.803 1.00 93.75 79 VAL A CA 1
ATOM 648 C C . VAL A 1 79 ? -3.783 10.314 4.924 1.00 93.75 79 VAL A C 1
ATOM 650 O O . VAL A 1 79 ? -3.491 10.095 6.101 1.00 93.75 79 VAL A O 1
ATOM 653 N N . ALA A 1 80 ? -5.029 10.610 4.565 1.00 93.25 80 ALA A N 1
ATOM 654 C CA . ALA A 1 80 ? -6.147 10.712 5.489 1.00 93.25 80 ALA A CA 1
ATOM 655 C C . ALA A 1 80 ? -6.774 9.337 5.788 1.00 93.25 80 ALA A C 1
ATOM 657 O O . ALA A 1 80 ? -7.543 8.787 4.994 1.00 93.25 80 ALA A O 1
ATOM 658 N N . VAL A 1 81 ? -6.498 8.832 6.993 1.00 96.19 81 VAL A N 1
ATOM 659 C CA . VAL A 1 81 ? -7.093 7.606 7.543 1.00 96.19 81 VAL A CA 1
ATOM 660 C C . VAL A 1 81 ? -8.417 7.927 8.240 1.00 96.19 81 VAL A C 1
ATOM 662 O O . VAL A 1 81 ? -8.444 8.697 9.202 1.00 96.19 81 VAL A O 1
ATOM 665 N N . GLU A 1 82 ? -9.510 7.310 7.795 1.00 96.69 82 GLU A N 1
ATOM 666 C CA . GLU A 1 82 ? -10.821 7.418 8.449 1.00 96.69 82 GLU A CA 1
ATOM 667 C C . GLU A 1 82 ? -10.894 6.537 9.690 1.00 96.69 82 GLU A C 1
ATOM 669 O O . GLU A 1 82 ? -11.342 6.969 10.753 1.00 96.69 82 GLU A O 1
ATOM 674 N N . LYS A 1 83 ? -10.439 5.290 9.557 1.00 96.19 83 LYS A N 1
ATOM 675 C CA . LYS A 1 83 ? -10.597 4.276 10.594 1.00 96.19 83 LYS A CA 1
ATOM 676 C C . LYS A 1 83 ? -9.508 3.221 10.496 1.00 96.19 83 LYS A C 1
ATOM 678 O O . LYS A 1 83 ? -9.066 2.881 9.404 1.00 96.19 83 LYS A O 1
ATOM 683 N N . VAL A 1 84 ? -9.118 2.673 11.641 1.00 95.69 84 VAL A N 1
ATOM 684 C CA . VAL A 1 84 ? -8.300 1.462 11.718 1.00 95.69 84 VAL A CA 1
ATOM 685 C C . VAL A 1 84 ? -9.003 0.481 12.644 1.00 95.69 84 VAL A C 1
ATOM 687 O O . VAL A 1 84 ? -9.408 0.858 13.742 1.00 95.69 84 VAL A O 1
ATOM 690 N N . GLU A 1 85 ? -9.178 -0.758 12.197 1.00 94.19 85 GLU A N 1
ATOM 691 C CA . GLU A 1 85 ? -9.888 -1.796 12.946 1.00 94.19 85 GLU A CA 1
ATOM 692 C C . GLU A 1 85 ? -9.096 -3.092 12.990 1.00 94.19 85 GLU A C 1
ATOM 694 O O . GLU A 1 85 ? -8.593 -3.549 11.968 1.00 94.19 85 GLU A O 1
ATOM 699 N N . ASN A 1 86 ? -9.040 -3.730 14.157 1.00 91.81 86 ASN A N 1
ATOM 700 C CA . ASN A 1 86 ? -8.486 -5.075 14.266 1.00 91.81 86 ASN A CA 1
ATOM 701 C C . ASN A 1 86 ? -9.350 -6.080 13.506 1.00 91.81 86 ASN A C 1
ATOM 703 O O . ASN A 1 86 ? -10.583 -6.051 13.586 1.00 91.81 86 ASN A O 1
ATOM 707 N N . LEU A 1 87 ? -8.694 -7.025 12.839 1.00 89.06 87 LEU A N 1
ATOM 708 C CA . LEU A 1 87 ? -9.382 -8.189 12.314 1.00 89.06 87 LEU A CA 1
ATOM 709 C C . LEU A 1 87 ? -9.721 -9.119 13.483 1.00 89.06 87 LEU A C 1
ATOM 711 O O . LEU A 1 87 ? -8.835 -9.544 14.230 1.00 89.06 87 LEU A O 1
ATOM 715 N N . ARG A 1 88 ? -11.014 -9.404 13.670 1.00 84.81 88 ARG A N 1
ATOM 716 C CA . ARG A 1 88 ? -11.471 -10.290 14.748 1.00 84.81 88 ARG A CA 1
ATOM 717 C C . ARG A 1 88 ? -10.764 -11.640 14.630 1.00 84.81 88 ARG A C 1
ATOM 719 O O . ARG A 1 88 ? -10.570 -12.147 13.529 1.00 8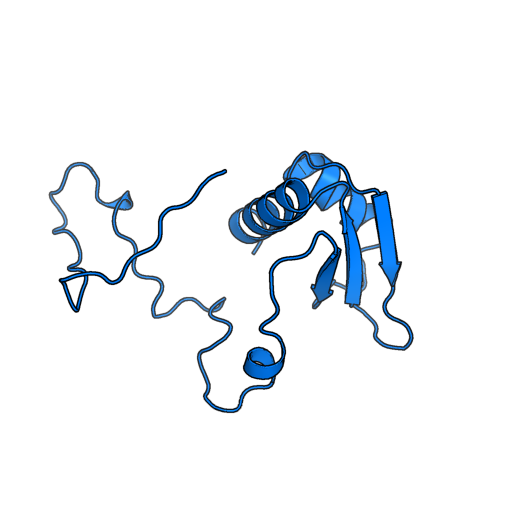4.81 88 ARG A O 1
ATOM 726 N N . ASP A 1 89 ? -10.345 -12.165 15.776 1.00 83.44 89 ASP A N 1
ATOM 727 C CA . ASP A 1 89 ? -9.741 -13.493 15.927 1.00 83.44 89 ASP A CA 1
ATOM 728 C C . ASP A 1 89 ? -8.371 -13.699 15.253 1.00 83.44 89 ASP A C 1
ATOM 730 O O . ASP A 1 89 ? -7.806 -14.790 15.329 1.00 83.44 89 ASP A O 1
ATOM 734 N N . ILE A 1 90 ? -7.780 -12.658 14.648 1.00 85.12 90 ILE A N 1
ATOM 735 C CA . ILE A 1 90 ? -6.475 -12.751 13.984 1.00 85.12 90 ILE A CA 1
ATOM 736 C C . ILE A 1 90 ? -5.548 -11.634 14.473 1.00 85.12 90 ILE A C 1
ATOM 738 O O . ILE A 1 90 ? -5.619 -10.486 14.039 1.00 85.12 90 ILE A O 1
ATOM 742 N N . LYS A 1 91 ? -4.628 -11.990 15.376 1.00 85.50 91 LYS A N 1
ATOM 743 C CA . LYS A 1 91 ? -3.602 -11.067 15.884 1.00 85.50 91 LYS A CA 1
ATOM 744 C C . LYS A 1 91 ? -2.659 -10.612 14.762 1.00 85.50 91 LYS A C 1
ATOM 746 O O . LYS A 1 91 ? -2.327 -11.389 13.868 1.00 85.50 91 LYS A O 1
ATOM 751 N N . GLY A 1 92 ? -2.200 -9.363 14.842 1.00 88.50 92 GLY A N 1
ATOM 752 C CA . GLY A 1 92 ? -1.248 -8.788 13.884 1.00 88.50 92 GLY A CA 1
ATOM 753 C C . GLY A 1 92 ? -1.855 -8.462 12.514 1.00 88.50 92 GLY A C 1
ATOM 754 O O . GLY A 1 92 ? -1.121 -8.378 11.524 1.00 88.50 92 GLY A O 1
ATOM 755 N N . GLN A 1 93 ? -3.185 -8.327 12.439 1.00 92.44 93 GLN A N 1
ATOM 756 C CA . GLN A 1 93 ? -3.901 -7.944 11.225 1.00 92.44 93 GLN A CA 1
ATOM 757 C C . GLN A 1 93 ? -4.956 -6.875 11.506 1.00 92.44 93 GLN A C 1
ATOM 759 O O . GLN A 1 93 ? -5.723 -6.975 12.464 1.00 92.44 93 GLN A O 1
ATOM 764 N N . VAL A 1 94 ? -5.014 -5.873 10.633 1.00 94.69 94 VAL A N 1
ATOM 765 C CA . VAL A 1 94 ? -5.957 -4.756 10.732 1.00 94.69 94 VAL A CA 1
ATOM 766 C C . VAL A 1 94 ? -6.504 -4.378 9.358 1.00 94.69 94 VAL A C 1
ATOM 768 O O . VAL A 1 94 ? -5.880 -4.630 8.323 1.00 94.69 94 VAL A O 1
ATOM 771 N N . PHE A 1 95 ? -7.660 -3.727 9.361 1.00 95.56 95 PHE A N 1
ATOM 772 C CA . PHE A 1 95 ? -8.150 -2.943 8.240 1.00 95.56 95 PHE A CA 1
ATOM 773 C C . PHE A 1 95 ? -7.834 -1.472 8.458 1.00 95.56 95 PHE A C 1
ATOM 775 O O . PHE A 1 95 ? -8.107 -0.933 9.528 1.00 95.56 95 PHE A O 1
ATOM 782 N N . VAL A 1 96 ? -7.303 -0.819 7.430 1.00 96.31 96 VAL A N 1
ATOM 783 C CA . VAL A 1 96 ? -7.112 0.632 7.382 1.00 96.31 96 VAL A CA 1
ATOM 784 C C . VAL A 1 96 ? -8.057 1.186 6.327 1.00 96.31 96 VAL A C 1
ATOM 786 O O . VAL A 1 96 ? -7.914 0.898 5.140 1.00 96.31 96 VAL A O 1
ATOM 789 N N . VAL A 1 97 ? -9.044 1.955 6.767 1.00 97.00 97 VAL A N 1
ATOM 790 C CA . VAL A 1 97 ? -10.042 2.594 5.909 1.00 97.00 97 VAL A CA 1
ATOM 791 C C . VAL A 1 97 ? -9.574 4.005 5.590 1.00 97.00 97 VAL A C 1
ATOM 793 O O . VAL A 1 97 ? -9.355 4.818 6.492 1.00 97.00 97 VAL A O 1
ATOM 796 N N . MET A 1 98 ? -9.422 4.288 4.303 1.00 96.81 98 MET A N 1
ATOM 797 C CA . MET A 1 98 ? -8.993 5.578 3.774 1.00 96.81 98 MET A CA 1
ATOM 798 C C . MET A 1 98 ? -10.176 6.362 3.216 1.00 96.81 98 MET A C 1
ATOM 800 O O . MET A 1 98 ? -11.142 5.779 2.717 1.00 96.81 98 MET A O 1
ATOM 804 N N . LYS A 1 99 ? -10.042 7.694 3.190 1.00 95.00 99 LYS A N 1
ATOM 805 C CA . LYS A 1 99 ? -11.065 8.591 2.620 1.00 95.00 99 LYS A CA 1
ATOM 806 C C . LYS A 1 99 ? -11.331 8.371 1.134 1.00 95.00 99 LYS A C 1
ATOM 808 O O . LYS A 1 99 ? -12.398 8.708 0.631 1.00 95.00 99 LYS A O 1
ATOM 813 N N . SER A 1 100 ? -10.343 7.873 0.395 1.00 94.81 100 SER A N 1
ATOM 814 C CA . SER A 1 100 ? -10.495 7.611 -1.032 1.00 94.81 100 SER A CA 1
ATOM 815 C C . SER A 1 100 ? -9.618 6.459 -1.497 1.00 94.81 100 SER A C 1
ATOM 817 O O . SER A 1 100 ? -8.637 6.087 -0.851 1.00 94.81 100 SER A O 1
ATOM 819 N N . LEU A 1 101 ? -9.950 5.926 -2.672 1.00 94.62 101 LEU A N 1
ATOM 820 C CA . LEU A 1 101 ? -9.126 4.935 -3.354 1.00 94.62 101 LEU A CA 1
ATOM 821 C C . LEU A 1 101 ? -7.709 5.462 -3.637 1.00 94.62 101 LEU A C 1
ATOM 823 O O . LEU A 1 101 ? -6.734 4.735 -3.483 1.00 94.62 101 LEU A O 1
ATOM 827 N N . THR A 1 102 ? -7.592 6.733 -4.023 1.00 93.31 102 THR A N 1
ATOM 828 C CA . THR A 1 102 ? -6.303 7.378 -4.305 1.00 93.31 102 THR A CA 1
ATOM 829 C C . THR A 1 102 ? -5.410 7.385 -3.067 1.00 93.31 102 THR A C 1
ATOM 831 O O . THR A 1 102 ? -4.254 6.984 -3.151 1.00 93.31 102 THR A O 1
ATOM 834 N N . GLU A 1 103 ? -5.961 7.764 -1.915 1.00 94.50 103 GLU A N 1
ATOM 835 C CA . GLU A 1 103 ? -5.256 7.769 -0.625 1.00 94.50 103 GLU A CA 1
ATOM 836 C C . GLU A 1 103 ? -4.818 6.356 -0.216 1.00 94.50 103 GLU A C 1
ATOM 838 O O . GLU A 1 103 ? -3.711 6.175 0.275 1.00 94.50 103 GLU A O 1
ATOM 843 N N . ALA A 1 104 ? -5.638 5.333 -0.472 1.00 94.94 104 ALA A N 1
ATOM 844 C CA . ALA A 1 104 ? -5.260 3.945 -0.205 1.00 94.94 104 ALA A CA 1
ATOM 845 C C . ALA A 1 104 ? -4.106 3.463 -1.092 1.00 94.94 104 ALA A C 1
ATOM 847 O O . ALA A 1 104 ? -3.168 2.844 -0.589 1.00 94.94 104 ALA A O 1
ATOM 848 N N . ILE A 1 105 ? -4.139 3.786 -2.389 1.00 92.69 105 ILE A N 1
ATOM 849 C CA . ILE A 1 105 ? -3.065 3.441 -3.328 1.00 92.69 105 ILE A CA 1
ATOM 850 C C . ILE A 1 105 ? -1.762 4.149 -2.937 1.00 92.69 105 ILE A C 1
ATOM 852 O O . ILE A 1 105 ? -0.728 3.495 -2.821 1.00 92.69 105 ILE A O 1
ATOM 856 N N . TYR A 1 106 ? -1.799 5.459 -2.687 1.00 91.75 106 TYR A N 1
ATOM 857 C CA . TYR A 1 106 ? -0.611 6.195 -2.246 1.00 91.75 106 TYR A CA 1
ATOM 858 C C . TYR A 1 106 ? -0.108 5.712 -0.887 1.00 91.75 106 TYR A C 1
ATOM 860 O O . TYR A 1 106 ? 1.088 5.481 -0.726 1.00 91.75 106 TYR A O 1
ATOM 868 N N . GLY A 1 107 ? -1.024 5.503 0.060 1.00 92.06 107 GLY A N 1
ATOM 869 C CA . GLY A 1 107 ? -0.729 5.035 1.407 1.00 92.06 107 GLY A CA 1
ATOM 870 C C . GLY A 1 107 ? 0.084 3.750 1.400 1.00 92.06 107 GLY A C 1
ATOM 871 O O . GLY A 1 107 ? 1.157 3.693 1.996 1.00 92.06 107 GLY A O 1
ATOM 872 N N . ILE A 1 108 ? -0.390 2.729 0.680 1.00 90.00 108 ILE A N 1
ATOM 873 C CA . ILE A 1 108 ? 0.333 1.459 0.609 1.00 90.00 108 ILE A CA 1
ATOM 874 C C . ILE A 1 108 ? 1.640 1.578 -0.178 1.00 90.00 108 ILE A C 1
ATOM 876 O O . ILE A 1 108 ? 2.622 0.963 0.214 1.00 90.00 108 ILE A O 1
ATOM 880 N N . MET A 1 109 ? 1.693 2.377 -1.250 1.00 88.88 109 MET A N 1
ATOM 881 C CA . MET A 1 109 ? 2.930 2.563 -2.017 1.00 88.88 109 MET A CA 1
ATOM 882 C C . MET A 1 109 ? 4.042 3.165 -1.157 1.00 88.88 109 MET A C 1
ATOM 884 O O . MET A 1 109 ? 5.142 2.624 -1.139 1.00 88.88 109 MET A O 1
ATOM 888 N N . VAL A 1 110 ? 3.756 4.240 -0.421 1.00 86.81 110 VAL A N 1
ATOM 889 C CA . VAL A 1 110 ? 4.761 4.919 0.410 1.00 86.81 110 VAL A CA 1
ATOM 890 C C . VAL A 1 110 ? 5.170 4.040 1.592 1.00 86.81 110 VAL A C 1
ATOM 892 O O . VAL A 1 110 ? 6.353 3.792 1.797 1.00 86.81 110 VAL A O 1
ATOM 895 N N . CYS A 1 111 ? 4.206 3.471 2.320 1.00 82.31 111 CYS A N 1
ATOM 896 C CA . CYS A 1 111 ? 4.521 2.630 3.476 1.00 82.31 111 CYS A CA 1
ATOM 897 C C . CYS A 1 111 ? 5.236 1.316 3.108 1.00 82.31 111 CYS A C 1
ATOM 899 O O . CYS A 1 111 ? 5.939 0.768 3.949 1.00 82.31 111 CYS A O 1
ATOM 901 N N . VAL A 1 112 ? 5.082 0.800 1.883 1.00 73.88 112 VAL A N 1
ATOM 902 C CA . VAL A 1 112 ? 5.823 -0.388 1.416 1.00 73.88 112 VAL A CA 1
ATOM 903 C C . VAL A 1 112 ? 7.221 -0.032 0.913 1.00 73.88 112 VAL A C 1
ATOM 905 O O . VAL A 1 112 ? 8.122 -0.848 1.053 1.00 73.88 112 VAL A O 1
ATOM 908 N N . ILE A 1 113 ? 7.412 1.148 0.317 1.00 62.88 113 ILE A N 1
ATOM 909 C CA . ILE A 1 113 ? 8.714 1.563 -0.229 1.00 62.88 113 ILE A CA 1
ATOM 910 C C . ILE A 1 113 ? 9.660 2.044 0.880 1.00 62.88 113 ILE A C 1
ATOM 912 O O . ILE A 1 113 ? 10.855 1.772 0.799 1.00 62.88 113 ILE A O 1
ATOM 916 N N . ASP A 1 114 ? 9.137 2.718 1.909 1.00 54.28 114 ASP A N 1
ATOM 917 C CA . ASP A 1 114 ? 9.966 3.376 2.927 1.00 54.28 114 ASP A CA 1
ATOM 918 C C . ASP A 1 114 ? 10.196 2.535 4.202 1.00 54.28 114 ASP A C 1
ATOM 920 O O . ASP A 1 114 ? 11.078 2.868 4.991 1.00 54.28 114 ASP A O 1
ATOM 924 N N . PHE A 1 115 ? 9.424 1.461 4.434 1.00 49.47 115 PHE A N 1
ATOM 925 C CA . PHE A 1 115 ? 9.420 0.727 5.717 1.00 49.47 115 PHE A CA 1
ATOM 926 C C . PHE A 1 115 ? 9.465 -0.814 5.613 1.00 49.47 115 PHE A C 1
ATOM 928 O O . PHE A 1 115 ? 9.276 -1.486 6.631 1.00 49.47 115 PHE A O 1
ATOM 935 N N . LEU A 1 116 ? 9.735 -1.395 4.434 1.00 43.38 116 LEU A N 1
ATOM 936 C CA . LEU A 1 116 ? 9.925 -2.848 4.250 1.00 43.38 116 LEU A CA 1
ATOM 937 C C . LEU A 1 116 ? 11.199 -3.198 3.477 1.00 43.38 116 LEU A C 1
ATOM 939 O O . LEU A 1 116 ? 11.476 -2.546 2.449 1.00 43.38 116 LEU A O 1
#

Secondary structure (DSSP, 8-state):
--------S-S--PPPPTT-S-GGGS---TT-TT-TT-STT-GGGGG-----SEEEEE---TT--HHHHHHIIIIIS---EEEEEEPTT-TTEEEEEESSHHHHHHHHHHHHHHH-

Foldseek 3Di:
DDDDDDDDPDPDDDQDDPPDPCNPVDDDCVVPPPDQPPDPPDCSVVVDDDQDQKDKFAPADPPQDQVNVVCLLCPQLVFAWPDKADDPPDPRIIITGGPGSVSSVSSCVRCVVPPD

Organism: Myx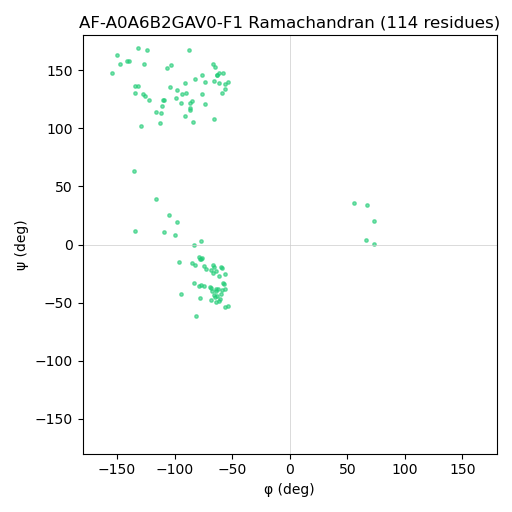obolus squamalis (NCBI:txid59785)

Solvent-accessible surface area (backbone atoms only — not comparable to full-atom values): 7590 Å² total; per-residue (Å²): 137,88,85,86,86,77,88,70,94,62,96,74,84,83,82,77,63,95,88,49,98,62,61,83,82,60,79,90,62,89,82,45,89,81,59,75,80,79,55,89,91,42,72,55,73,78,69,73,70,82,93,50,29,60,44,82,47,67,84,46,55,93,89,60,47,71,65,54,54,51,45,46,36,41,68,71,41,63,27,65,70,74,45,72,43,75,42,84,101,39,86,39,30,32,40,42,33,30,80,34,48,65,42,31,54,49,25,52,52,43,52,51,68,77,73,106

InterPro domains:
  IPR012677 Nucleotide-binding alpha-beta plait domain superfamily [G3DSA:3.30.70.330] (42-109)
  IPR035979 RNA-binding domain superfamily [SSF54928] (40-106)

Nearest PDB structures (foldseek):
  2adc-assembly1_A  TM=8.056E-01  e=4.546E-07  Homo sapiens
  4cq1-assembly3_C  TM=9.360E-01  e=4.316E-06  Homo sapiens
  4cq1-assembly5_E  TM=9.138E-01  e=4.048E-06  Homo sapiens
  3lqv-assembly1_A  TM=7.920E-01  e=9.572E-04  Homo sapiens
  2f9j-assembly2_B  TM=7.812E-01  e=1.707E-03  Homo sapiens